Protein AF-A0A427AAD8-F1 (afdb_monomer_lite)

Structure (mmCIF, N/CA/C/O backbone):
data_AF-A0A427AAD8-F1
#
_entry.id   AF-A0A427AAD8-F1
#
loop_
_atom_site.group_PDB
_atom_site.id
_atom_site.type_symbol
_atom_site.label_atom_id
_atom_site.label_alt_id
_atom_site.label_comp_id
_atom_site.label_asym_id
_atom_site.label_entity_id
_atom_site.label_seq_id
_atom_site.pdbx_PDB_ins_code
_atom_site.Cartn_x
_atom_site.Cartn_y
_atom_site.Cartn_z
_atom_site.occupancy
_atom_site.B_iso_or_equiv
_atom_site.auth_seq_id
_atom_site.auth_comp_id
_atom_site.auth_asym_id
_atom_site.auth_atom_id
_atom_site.pdbx_PDB_model_num
ATOM 1 N N . MET A 1 1 ? 21.769 -6.357 -23.551 1.00 47.31 1 MET A N 1
ATOM 2 C CA . MET A 1 1 ? 20.532 -5.975 -22.817 1.00 47.31 1 MET A CA 1
ATOM 3 C C . MET A 1 1 ? 19.327 -6.838 -23.250 1.00 47.31 1 MET A C 1
ATOM 5 O O . MET A 1 1 ? 18.384 -6.320 -23.833 1.00 47.31 1 MET A O 1
ATOM 9 N N . MET A 1 2 ? 19.321 -8.154 -22.984 1.00 51.16 2 MET A N 1
ATOM 10 C CA . MET A 1 2 ? 18.188 -9.041 -23.353 1.00 51.16 2 MET A CA 1
ATOM 11 C C . MET A 1 2 ? 17.447 -9.655 -22.148 1.00 51.16 2 MET A C 1
ATOM 13 O O . MET A 1 2 ? 16.283 -10.019 -22.270 1.00 51.16 2 MET A O 1
ATOM 17 N N . TYR A 1 3 ? 18.047 -9.653 -20.954 1.00 59.41 3 TYR A N 1
ATOM 18 C CA . TYR A 1 3 ? 17.509 -10.364 -19.785 1.00 59.41 3 TYR A CA 1
ATOM 19 C C . TYR A 1 3 ? 16.237 -9.734 -19.170 1.00 59.41 3 TYR A C 1
ATOM 21 O O . TYR A 1 3 ? 15.361 -10.426 -18.658 1.00 59.41 3 TYR A O 1
ATOM 29 N N . GLN A 1 4 ? 16.070 -8.409 -19.266 1.00 61.06 4 GLN A N 1
ATOM 30 C CA . GLN A 1 4 ? 14.915 -7.722 -18.663 1.00 61.06 4 GLN A CA 1
ATOM 31 C C . GLN A 1 4 ? 13.604 -7.938 -19.437 1.00 61.06 4 GLN A C 1
ATOM 33 O O . GLN A 1 4 ? 12.522 -7.893 -18.850 1.00 61.06 4 GLN A O 1
ATOM 38 N N . ARG A 1 5 ? 13.675 -8.184 -20.753 1.00 56.12 5 ARG A N 1
ATOM 39 C CA . ARG A 1 5 ? 12.495 -8.366 -21.619 1.00 56.12 5 ARG A CA 1
ATOM 40 C C . ARG A 1 5 ? 11.798 -9.708 -21.376 1.00 56.12 5 ARG A C 1
ATOM 42 O O . ARG A 1 5 ? 10.580 -9.785 -21.494 1.00 56.12 5 ARG A O 1
ATOM 49 N N . GLU A 1 6 ? 12.556 -10.736 -21.009 1.00 61.28 6 GLU A N 1
ATOM 50 C CA . GLU A 1 6 ? 12.021 -12.071 -20.731 1.00 61.28 6 GLU A CA 1
ATOM 51 C C . GLU A 1 6 ? 11.420 -12.163 -19.322 1.00 61.28 6 GLU A C 1
ATOM 53 O O . GLU A 1 6 ? 10.308 -12.661 -19.153 1.00 61.28 6 GLU A O 1
ATOM 58 N N . ARG A 1 7 ? 12.074 -11.552 -18.322 1.00 65.31 7 ARG A N 1
ATOM 59 C CA . ARG A 1 7 ? 11.528 -11.448 -16.957 1.00 65.31 7 ARG A CA 1
ATOM 60 C C . ARG A 1 7 ? 10.216 -10.669 -16.908 1.00 65.31 7 ARG A C 1
ATOM 62 O O . ARG A 1 7 ? 9.247 -11.120 -16.310 1.00 65.31 7 ARG A O 1
ATOM 69 N N . THR A 1 8 ? 10.148 -9.535 -17.605 1.00 66.56 8 THR A N 1
ATOM 70 C CA . THR A 1 8 ? 8.918 -8.724 -17.690 1.00 66.56 8 THR A CA 1
ATOM 7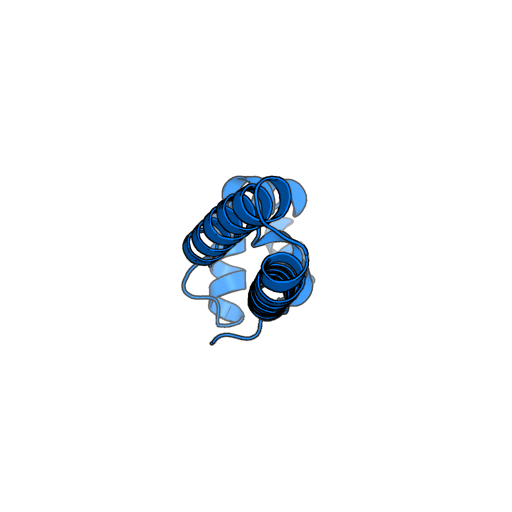1 C C . THR A 1 8 ? 7.780 -9.386 -18.468 1.00 66.56 8 THR A C 1
ATOM 73 O O . THR A 1 8 ? 6.641 -8.955 -18.327 1.00 66.56 8 THR A O 1
ATOM 76 N N . ARG A 1 9 ? 8.049 -10.436 -19.260 1.00 64.19 9 ARG A N 1
ATOM 77 C CA . ARG A 1 9 ? 7.007 -11.263 -19.895 1.00 64.19 9 ARG A CA 1
ATOM 78 C C . ARG A 1 9 ? 6.389 -12.290 -18.948 1.00 64.19 9 ARG A C 1
ATOM 80 O O . ARG A 1 9 ? 5.248 -12.670 -19.175 1.00 64.19 9 ARG A O 1
ATOM 87 N N . ARG A 1 10 ? 7.134 -12.749 -17.938 1.00 67.38 10 ARG A N 1
ATOM 88 C CA . ARG A 1 10 ? 6.659 -13.727 -16.943 1.00 67.38 10 ARG A CA 1
ATOM 89 C C . ARG A 1 10 ? 6.089 -13.082 -15.679 1.00 67.38 10 ARG A C 1
ATOM 91 O O . ARG A 1 10 ? 5.366 -13.746 -14.946 1.00 67.38 10 ARG A O 1
ATOM 98 N N . LEU A 1 11 ? 6.404 -11.809 -15.435 1.00 71.81 11 LEU A N 1
ATOM 99 C CA . LEU A 1 11 ? 5.859 -11.039 -14.320 1.00 71.81 11 LEU A CA 1
ATOM 100 C C . LEU A 1 11 ? 4.370 -10.771 -14.526 1.00 71.81 11 LEU A C 1
ATOM 102 O O . LEU A 1 11 ? 3.990 -10.081 -15.472 1.00 71.81 11 LEU A O 1
ATOM 106 N N . HIS A 1 12 ? 3.543 -11.278 -13.616 1.00 71.06 12 HIS A N 1
ATOM 107 C CA . HIS A 1 12 ? 2.124 -10.970 -13.595 1.00 71.06 12 HIS A CA 1
ATOM 108 C C . HIS A 1 12 ? 1.841 -9.758 -12.713 1.00 71.06 12 HIS A C 1
ATOM 110 O O . HIS A 1 12 ? 2.581 -9.418 -11.787 1.00 71.06 12 HIS A O 1
ATOM 116 N N . LEU A 1 13 ? 0.694 -9.128 -12.974 1.00 70.88 13 LEU A N 1
ATOM 117 C CA . LEU A 1 13 ? 0.162 -8.059 -12.138 1.00 70.88 13 LEU A CA 1
ATOM 118 C C . LEU A 1 13 ? 0.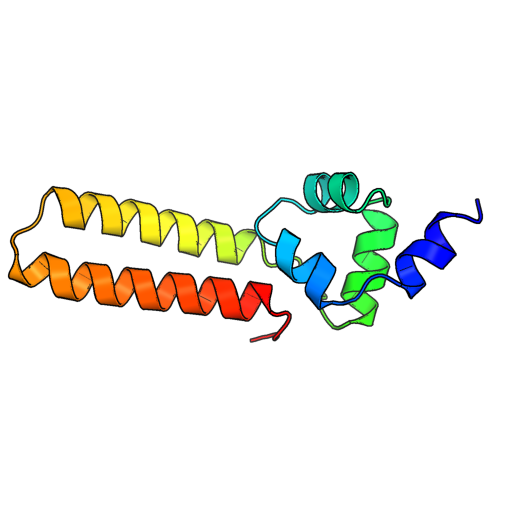103 -8.478 -10.663 1.00 70.88 13 LEU A C 1
ATOM 120 O O . LEU A 1 13 ? 0.430 -7.666 -9.814 1.00 70.88 13 LEU A O 1
ATOM 124 N N . LYS A 1 14 ? -0.249 -9.737 -10.371 1.00 70.56 14 LYS A N 1
ATOM 125 C CA . LYS A 1 14 ? -0.320 -10.277 -9.005 1.00 70.56 14 LYS A CA 1
ATOM 126 C C . LYS A 1 14 ? 1.030 -10.266 -8.288 1.00 70.56 14 LYS A C 1
ATOM 128 O O . LYS A 1 14 ? 1.068 -9.890 -7.122 1.00 70.56 14 LYS A O 1
ATOM 133 N N . ASP A 1 15 ? 2.118 -10.608 -8.982 1.00 76.38 15 ASP A N 1
ATOM 134 C CA . ASP A 1 15 ? 3.464 -10.578 -8.400 1.00 76.38 15 ASP A CA 1
ATOM 135 C C . ASP A 1 15 ? 3.810 -9.149 -7.995 1.00 76.38 15 ASP A C 1
ATOM 137 O O . ASP A 1 15 ? 4.127 -8.879 -6.845 1.00 76.38 15 ASP A O 1
ATOM 141 N N . VAL A 1 16 ? 3.640 -8.203 -8.922 1.00 74.69 16 VAL A N 1
ATOM 142 C CA . VAL A 1 16 ? 3.920 -6.782 -8.687 1.00 74.69 16 VAL A CA 1
ATOM 143 C C . VAL A 1 16 ? 3.004 -6.191 -7.622 1.00 74.69 16 VAL A C 1
ATOM 145 O O . VAL A 1 16 ? 3.450 -5.403 -6.789 1.00 74.69 16 VAL A O 1
ATOM 148 N N . ALA A 1 17 ? 1.728 -6.560 -7.653 1.00 72.19 17 ALA A N 1
ATOM 149 C CA . ALA A 1 17 ? 0.729 -6.074 -6.727 1.00 72.19 17 ALA A CA 1
ATOM 150 C C . ALA A 1 17 ? 1.012 -6.582 -5.305 1.00 72.19 17 ALA A C 1
ATOM 152 O O . ALA A 1 17 ? 0.821 -5.828 -4.357 1.00 72.19 17 ALA A O 1
ATOM 153 N N . ASN A 1 18 ? 1.643 -7.746 -5.133 1.00 73.88 18 ASN A N 1
ATOM 154 C CA . ASN A 1 18 ? 2.123 -8.169 -3.819 1.00 73.88 18 ASN A CA 1
ATOM 155 C C . ASN A 1 18 ? 3.197 -7.223 -3.247 1.00 73.88 18 ASN A C 1
ATOM 157 O O . ASN A 1 18 ? 3.257 -7.051 -2.036 1.00 73.88 18 ASN A O 1
ATOM 161 N N . TYR A 1 19 ? 3.972 -6.527 -4.091 1.00 77.06 19 TYR A N 1
ATOM 162 C CA . TYR A 1 19 ? 5.016 -5.571 -3.688 1.00 77.06 19 TYR A CA 1
ATOM 163 C C . TYR A 1 19 ? 4.583 -4.096 -3.709 1.00 77.06 19 TYR A C 1
ATOM 165 O O . TYR A 1 19 ? 5.398 -3.226 -3.402 1.00 77.06 19 TYR A O 1
ATOM 173 N N . VAL A 1 20 ? 3.323 -3.755 -4.023 1.00 74.50 20 VAL A N 1
ATOM 174 C CA . VAL A 1 20 ? 2.899 -2.334 -4.052 1.00 74.50 20 VAL A CA 1
ATOM 175 C C . VAL A 1 20 ? 2.890 -1.656 -2.680 1.00 74.50 20 VAL A C 1
ATOM 177 O O . VAL A 1 20 ? 2.838 -0.425 -2.604 1.00 74.50 20 VAL A O 1
ATOM 180 N N . HIS A 1 21 ? 2.990 -2.441 -1.603 1.00 74.69 21 HIS A N 1
ATOM 181 C CA . HIS A 1 21 ? 3.218 -1.949 -0.246 1.00 74.69 21 HIS A CA 1
ATOM 182 C C . HIS A 1 21 ? 4.598 -1.289 -0.076 1.00 74.69 21 HIS A C 1
ATOM 184 O O . HIS A 1 21 ? 4.768 -0.440 0.798 1.00 74.69 21 HIS A O 1
ATOM 190 N N . LEU A 1 22 ? 5.555 -1.611 -0.952 1.00 77.50 22 LEU A N 1
ATOM 191 C CA . LEU A 1 22 ? 6.897 -1.041 -0.978 1.00 77.50 22 LEU A CA 1
ATOM 192 C C . LEU A 1 22 ? 7.009 0.081 -2.021 1.00 77.50 22 LEU A C 1
ATOM 194 O O . LEU A 1 22 ? 6.228 0.157 -2.978 1.00 77.50 22 LEU A O 1
ATOM 198 N N . PRO A 1 23 ? 7.988 0.989 -1.876 1.00 80.94 23 PRO A N 1
ATOM 199 C CA . PRO A 1 23 ? 8.307 1.936 -2.932 1.00 80.94 23 PRO A CA 1
ATOM 200 C C . PRO A 1 23 ? 8.750 1.196 -4.200 1.00 80.94 23 PRO A C 1
ATOM 202 O O . PRO A 1 23 ? 9.369 0.135 -4.146 1.00 80.94 23 PRO A O 1
ATOM 205 N N . ILE A 1 24 ? 8.474 1.797 -5.360 1.00 78.12 24 ILE A N 1
ATOM 206 C CA . ILE A 1 24 ? 8.754 1.192 -6.671 1.00 78.12 24 ILE A CA 1
ATOM 207 C C . ILE A 1 24 ? 10.224 0.791 -6.856 1.00 78.12 24 ILE A C 1
ATOM 209 O O . ILE A 1 24 ? 10.520 -0.104 -7.634 1.00 78.12 24 ILE A O 1
ATOM 213 N N . THR A 1 25 ? 11.144 1.457 -6.159 1.00 81.50 25 THR A N 1
ATOM 214 C CA . THR A 1 25 ? 12.576 1.141 -6.147 1.00 81.50 25 THR A CA 1
ATOM 215 C C . THR A 1 25 ? 12.877 -0.169 -5.430 1.00 81.50 25 THR A C 1
ATOM 217 O O . THR A 1 25 ? 13.663 -0.958 -5.938 1.00 81.50 25 THR A O 1
ATOM 220 N N . GLU A 1 26 ? 12.233 -0.421 -4.292 1.00 83.56 26 GLU A N 1
ATOM 221 C CA . GLU A 1 26 ? 12.425 -1.651 -3.515 1.00 83.56 26 GLU A CA 1
ATOM 222 C C . GLU A 1 26 ? 11.687 -2.819 -4.170 1.00 83.56 26 GLU A C 1
ATOM 224 O O . GLU A 1 26 ? 12.274 -3.875 -4.375 1.00 83.56 26 GLU A O 1
ATOM 229 N N . ALA A 1 27 ? 10.459 -2.596 -4.652 1.00 83.50 27 ALA A N 1
ATOM 230 C CA . ALA A 1 27 ? 9.746 -3.589 -5.457 1.00 83.50 27 ALA A CA 1
ATOM 231 C C . ALA A 1 27 ? 10.533 -3.979 -6.723 1.00 83.50 27 ALA A C 1
ATOM 233 O O . ALA A 1 27 ? 10.562 -5.139 -7.118 1.00 83.50 27 ALA A O 1
ATOM 234 N N . ALA A 1 28 ? 11.206 -3.019 -7.362 1.00 83.38 28 ALA A N 1
ATOM 235 C CA . ALA A 1 28 ? 12.069 -3.279 -8.510 1.00 83.38 28 ALA A CA 1
ATOM 236 C C . ALA A 1 28 ? 13.307 -4.120 -8.142 1.00 83.38 28 ALA A C 1
ATOM 238 O O . ALA A 1 28 ? 13.689 -4.994 -8.921 1.00 83.38 28 ALA A O 1
ATOM 239 N N . LYS A 1 29 ? 13.907 -3.895 -6.963 1.00 83.69 29 LYS A N 1
ATOM 240 C CA . LYS A 1 29 ? 15.027 -4.707 -6.460 1.00 83.69 29 LYS A CA 1
ATOM 241 C C . LYS A 1 29 ? 14.610 -6.146 -6.176 1.00 83.69 29 LYS A C 1
ATOM 243 O O . LYS A 1 29 ? 15.281 -7.050 -6.663 1.00 83.69 29 LYS A O 1
ATOM 248 N N . GLU A 1 30 ? 13.496 -6.342 -5.475 1.00 83.62 30 GLU A N 1
ATOM 249 C CA . GLU A 1 30 ? 12.954 -7.674 -5.164 1.00 83.62 30 GLU A CA 1
ATOM 250 C C . GLU A 1 30 ? 12.631 -8.461 -6.435 1.00 83.62 30 GLU A C 1
ATOM 252 O O . GLU A 1 30 ? 13.018 -9.615 -6.598 1.00 83.62 30 GLU A O 1
ATOM 257 N N . LEU A 1 31 ? 12.007 -7.796 -7.407 1.00 77.94 31 LEU A N 1
ATOM 258 C CA . LEU A 1 31 ? 11.700 -8.389 -8.708 1.00 77.94 31 LEU A CA 1
ATOM 259 C C . LEU A 1 31 ? 12.923 -8.462 -9.642 1.00 77.94 31 LEU A C 1
ATOM 261 O O . LEU A 1 31 ? 12.803 -8.918 -10.781 1.00 77.94 31 LEU A O 1
ATOM 265 N N . GLN A 1 32 ? 14.089 -7.992 -9.184 1.00 79.94 32 GLN A N 1
ATOM 266 C CA . GLN A 1 32 ? 15.342 -7.898 -9.930 1.00 79.94 32 GLN A CA 1
ATOM 267 C C . GLN A 1 32 ? 15.178 -7.324 -11.350 1.00 79.94 32 GLN A C 1
ATOM 269 O O . GLN A 1 32 ? 15.735 -7.833 -12.334 1.00 79.94 32 GLN A O 1
ATOM 274 N N . ILE A 1 33 ? 14.394 -6.254 -11.466 1.00 81.81 33 ILE A N 1
ATOM 275 C CA . ILE A 1 33 ? 14.183 -5.505 -12.707 1.00 81.81 33 ILE A CA 1
ATOM 276 C C . ILE A 1 33 ? 14.421 -4.019 -12.476 1.00 81.81 33 ILE A C 1
ATOM 278 O O . ILE A 1 33 ? 14.285 -3.510 -11.373 1.00 81.81 33 ILE A O 1
ATOM 282 N N . CYS A 1 34 ? 14.756 -3.273 -13.528 1.00 81.62 34 CYS A N 1
ATOM 283 C CA . CYS A 1 34 ? 14.880 -1.826 -13.388 1.00 81.62 34 CYS A CA 1
ATOM 284 C C . CYS A 1 34 ? 13.502 -1.183 -13.127 1.00 81.62 34 CYS A C 1
ATOM 286 O O . CYS A 1 34 ? 12.511 -1.584 -13.747 1.00 81.62 34 CYS A O 1
ATOM 288 N N . PRO A 1 35 ? 13.417 -0.115 -12.311 1.00 81.44 35 PRO A N 1
ATOM 289 C CA . PRO A 1 35 ? 12.156 0.574 -12.026 1.00 81.44 35 PRO A CA 1
ATOM 290 C C . PRO A 1 35 ? 11.479 1.118 -13.293 1.00 81.44 35 PRO A C 1
ATOM 292 O O . PRO A 1 35 ? 10.257 1.196 -13.368 1.00 81.44 35 PRO A O 1
ATOM 295 N N . THR A 1 36 ? 12.245 1.452 -14.332 1.00 81.06 36 THR A N 1
ATOM 296 C CA . THR A 1 36 ? 11.732 1.844 -15.655 1.00 81.06 36 THR A CA 1
ATOM 297 C C . THR A 1 36 ? 11.030 0.692 -16.378 1.00 81.06 36 THR A C 1
ATOM 299 O O . THR A 1 36 ? 9.996 0.908 -17.011 1.00 81.06 36 THR A O 1
ATOM 302 N N . ALA A 1 37 ? 11.557 -0.531 -16.268 1.00 81.88 37 ALA A N 1
ATOM 303 C CA . ALA A 1 37 ? 10.935 -1.735 -16.815 1.00 81.88 37 ALA A CA 1
ATOM 304 C C . ALA A 1 37 ? 9.684 -2.114 -16.010 1.00 81.88 37 ALA A C 1
ATOM 306 O O . ALA A 1 37 ? 8.638 -2.371 -16.603 1.00 81.88 37 ALA A O 1
ATOM 307 N N . LEU A 1 38 ? 9.756 -2.021 -14.676 1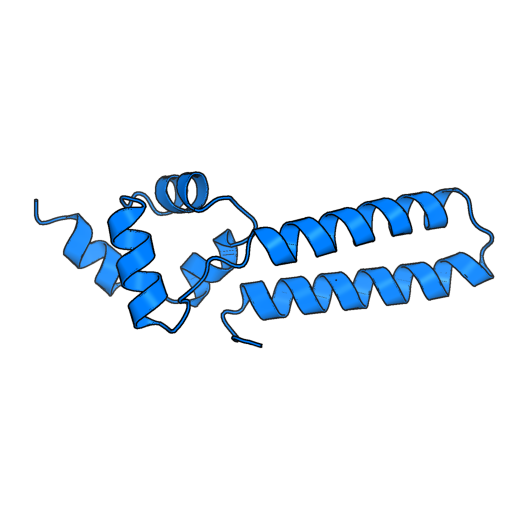.00 79.50 38 LEU A N 1
ATOM 308 C CA . LEU A 1 38 ? 8.610 -2.218 -13.787 1.00 79.50 38 LEU A CA 1
ATOM 309 C C . LEU A 1 38 ? 7.475 -1.243 -14.126 1.00 79.50 38 LEU A C 1
ATOM 311 O O . LEU A 1 38 ? 6.345 -1.669 -14.328 1.00 79.50 38 LEU A O 1
ATOM 315 N N . LYS A 1 39 ? 7.773 0.050 -14.324 1.00 78.06 39 LYS A N 1
ATOM 316 C CA . LYS A 1 39 ? 6.784 1.043 -14.785 1.00 78.06 39 LYS A CA 1
ATOM 317 C C . LYS A 1 39 ? 6.140 0.660 -16.120 1.00 78.06 39 LYS A C 1
ATOM 319 O O . LYS A 1 39 ? 4.940 0.864 -16.278 1.00 78.06 39 LYS A O 1
ATOM 324 N N . LYS A 1 40 ? 6.902 0.120 -17.082 1.00 79.12 40 LYS A N 1
ATOM 325 C CA . LYS A 1 40 ? 6.354 -0.332 -18.376 1.00 79.12 40 LYS A CA 1
ATOM 326 C C . LYS A 1 40 ? 5.398 -1.516 -18.205 1.00 79.12 40 LYS A C 1
ATOM 328 O O . LYS A 1 40 ? 4.333 -1.504 -18.812 1.00 79.12 40 LYS A O 1
ATOM 333 N N . VAL A 1 41 ? 5.747 -2.486 -17.360 1.00 78.31 41 VAL A N 1
ATOM 334 C CA . VAL A 1 41 ? 4.873 -3.626 -17.024 1.00 78.31 41 VAL A CA 1
ATOM 335 C C . VAL A 1 41 ? 3.614 -3.151 -16.306 1.00 78.31 41 VAL A C 1
ATOM 337 O O . VAL A 1 41 ? 2.514 -3.479 -16.738 1.00 78.31 41 VAL A O 1
ATOM 340 N N . CYS A 1 42 ? 3.750 -2.300 -15.286 1.00 76.81 42 CYS A N 1
ATOM 341 C CA . CYS A 1 42 ? 2.615 -1.722 -14.566 1.00 76.81 42 CYS A CA 1
ATOM 342 C C . CYS A 1 42 ? 1.649 -1.008 -15.514 1.00 76.81 42 CYS A C 1
ATOM 344 O O . CYS A 1 42 ? 0.454 -1.277 -15.480 1.00 76.81 42 CYS A O 1
ATOM 346 N N . ARG A 1 43 ? 2.164 -0.166 -16.422 1.00 75.31 43 ARG A N 1
ATOM 347 C CA . ARG A 1 43 ? 1.344 0.502 -17.444 1.00 75.31 43 ARG A CA 1
ATOM 348 C C . ARG A 1 43 ? 0.638 -0.496 -18.366 1.00 75.31 43 ARG A C 1
ATOM 350 O O . ARG A 1 43 ? -0.529 -0.288 -18.671 1.00 75.31 43 ARG A O 1
ATOM 357 N N . LYS A 1 44 ? 1.312 -1.581 -18.770 1.00 74.75 44 LYS A N 1
ATOM 358 C CA . LYS A 1 44 ? 0.730 -2.639 -19.615 1.00 74.75 44 LYS A CA 1
ATOM 359 C C . LYS A 1 44 ? -0.417 -3.383 -18.920 1.00 74.75 44 LYS A C 1
ATOM 361 O O . LYS A 1 44 ? -1.352 -3.797 -19.591 1.00 74.75 44 LYS A O 1
ATOM 366 N N . HIS A 1 45 ? -0.361 -3.520 -17.598 1.00 71.69 45 HIS A N 1
ATOM 367 C CA . HIS A 1 45 ? -1.419 -4.139 -16.796 1.00 71.69 45 HIS A CA 1
ATOM 368 C C . HIS A 1 45 ? -2.431 -3.133 -16.207 1.00 71.69 45 HIS A C 1
ATOM 370 O O . HIS A 1 45 ? -3.192 -3.493 -15.316 1.00 71.69 45 HIS A O 1
ATOM 376 N N . GLY A 1 46 ? -2.449 -1.874 -16.662 1.00 67.75 46 GLY A N 1
ATOM 377 C CA . GLY A 1 46 ? -3.424 -0.868 -16.212 1.00 67.75 46 GLY A CA 1
ATOM 378 C C . GLY A 1 46 ? -3.063 -0.124 -14.917 1.00 67.75 46 GLY A C 1
ATOM 379 O O . GLY A 1 46 ? -3.759 0.809 -14.525 1.00 67.75 46 GLY A O 1
ATOM 380 N N . MET A 1 47 ? -1.932 -0.437 -14.278 1.00 70.44 47 MET A N 1
ATOM 381 C CA . MET A 1 47 ? -1.401 0.320 -13.138 1.00 70.44 47 MET A CA 1
ATOM 382 C C . MET A 1 47 ? -0.611 1.548 -13.612 1.00 70.44 47 MET A C 1
ATOM 384 O O . MET A 1 47 ? 0.623 1.566 -13.638 1.00 70.44 47 MET A O 1
ATOM 388 N N . LEU A 1 48 ? -1.329 2.611 -13.977 1.00 64.00 48 LEU A N 1
ATOM 389 C CA . LEU A 1 48 ? -0.733 3.888 -14.396 1.00 64.00 48 LEU A CA 1
ATOM 390 C C . LEU A 1 48 ? -0.002 4.612 -13.253 1.00 64.00 48 LEU A C 1
ATOM 392 O O . LEU A 1 48 ? 0.985 5.314 -13.492 1.00 64.00 48 LEU A O 1
ATOM 396 N N . ARG A 1 49 ? -0.462 4.431 -12.008 1.00 69.19 49 ARG A N 1
ATOM 397 C CA . ARG A 1 49 ? 0.081 5.094 -10.816 1.00 69.19 49 ARG A CA 1
ATOM 398 C C . ARG A 1 49 ? 0.332 4.077 -9.709 1.00 69.19 49 ARG A C 1
ATOM 400 O O . ARG A 1 49 ? -0.569 3.347 -9.321 1.00 69.19 49 ARG A O 1
ATOM 407 N N . TRP A 1 50 ? 1.556 4.059 -9.188 1.00 74.88 50 TRP A N 1
ATOM 408 C CA . TRP A 1 50 ? 1.947 3.164 -8.099 1.00 74.88 50 TRP A CA 1
ATOM 409 C C . TRP A 1 50 ? 1.178 3.526 -6.809 1.00 74.88 50 TRP A C 1
ATOM 411 O O . TRP A 1 50 ? 1.324 4.658 -6.328 1.00 74.88 50 TRP A O 1
ATOM 421 N N . PRO A 1 51 ? 0.360 2.621 -6.234 1.00 74.00 51 PRO A N 1
ATOM 422 C CA . PRO A 1 51 ? -0.573 2.958 -5.155 1.00 74.00 51 PRO A CA 1
ATOM 423 C C . PRO A 1 51 ? 0.075 3.072 -3.763 1.00 74.00 51 PRO A C 1
ATOM 425 O O . PRO A 1 51 ? -0.633 3.209 -2.766 1.00 74.00 51 PRO A O 1
ATOM 428 N N . TYR A 1 52 ? 1.409 3.133 -3.681 1.00 77.88 52 TYR A N 1
ATOM 429 C CA . TYR A 1 52 ? 2.164 3.329 -2.436 1.00 77.88 52 TYR A CA 1
ATOM 430 C C . TYR A 1 52 ? 1.655 4.495 -1.584 1.00 77.88 52 TYR A C 1
ATOM 432 O O . TYR A 1 52 ? 1.554 4.376 -0.368 1.00 77.88 52 TYR A O 1
ATOM 440 N N . ARG A 1 53 ? 1.270 5.622 -2.202 1.00 75.44 53 ARG A N 1
ATOM 441 C CA . ARG A 1 53 ? 0.728 6.764 -1.442 1.00 75.44 53 ARG A CA 1
ATOM 442 C C . ARG A 1 53 ? -0.585 6.419 -0.735 1.00 75.44 53 ARG A C 1
ATOM 444 O O . ARG A 1 53 ? -0.784 6.854 0.394 1.00 75.44 53 ARG A O 1
ATOM 451 N N . LYS A 1 54 ? -1.455 5.638 -1.384 1.00 77.56 54 LYS A N 1
ATOM 452 C CA . LYS A 1 54 ? -2.743 5.223 -0.818 1.00 77.56 54 LYS A CA 1
ATOM 453 C C . LYS A 1 54 ? -2.532 4.184 0.282 1.00 77.56 54 LYS A C 1
ATOM 455 O O . LYS A 1 54 ? -3.073 4.352 1.367 1.00 77.56 54 LYS A O 1
ATOM 460 N N . ILE A 1 55 ? -1.644 3.212 0.060 1.00 81.56 55 ILE A N 1
ATOM 461 C CA . ILE A 1 55 ? -1.266 2.215 1.073 1.00 81.56 55 ILE A CA 1
ATOM 462 C C . ILE A 1 55 ? -0.652 2.885 2.303 1.00 81.56 55 ILE A C 1
ATOM 464 O O . ILE A 1 55 ? -1.081 2.609 3.413 1.00 81.56 55 ILE A O 1
ATOM 468 N N . LYS A 1 56 ? 0.273 3.832 2.126 1.00 83.38 56 LYS A N 1
ATOM 469 C CA . LYS A 1 56 ? 0.886 4.568 3.241 1.00 83.38 56 LYS A CA 1
ATOM 470 C C . LYS A 1 56 ? -0.132 5.383 4.044 1.00 83.38 56 LYS A C 1
ATOM 472 O O . LYS A 1 56 ? 0.015 5.528 5.255 1.00 83.38 56 LYS A O 1
ATOM 477 N N . SER A 1 57 ? -1.156 5.924 3.381 1.00 84.88 57 SER A N 1
ATOM 478 C CA . SER A 1 57 ? -2.258 6.604 4.066 1.00 84.88 57 SER A CA 1
ATOM 479 C C . SER A 1 57 ? -3.075 5.621 4.903 1.00 84.88 57 SER A C 1
ATOM 481 O O . SER A 1 57 ? -3.321 5.891 6.072 1.00 84.88 57 SER A O 1
ATOM 483 N N . ILE A 1 58 ? -3.436 4.473 4.322 1.00 85.56 58 ILE A N 1
ATOM 484 C CA . ILE A 1 58 ? -4.158 3.394 5.006 1.00 85.56 58 ILE A CA 1
ATOM 485 C C . ILE A 1 58 ? -3.357 2.891 6.215 1.00 85.56 58 ILE A C 1
ATOM 487 O O . ILE A 1 58 ? -3.912 2.754 7.297 1.00 85.56 58 ILE A O 1
ATOM 491 N N . ASP A 1 59 ? -2.052 2.682 6.057 1.00 85.25 59 ASP A N 1
ATOM 492 C CA . ASP A 1 59 ? -1.160 2.182 7.105 1.00 85.25 59 ASP A CA 1
ATOM 493 C C . ASP A 1 59 ? -1.032 3.165 8.281 1.00 85.25 59 ASP A C 1
ATOM 495 O O . ASP A 1 59 ? -1.112 2.776 9.448 1.00 85.25 59 ASP A O 1
ATOM 499 N N . ARG A 1 60 ? -0.959 4.472 7.984 1.00 87.62 60 ARG A N 1
ATOM 500 C CA . ARG A 1 60 ? -1.053 5.527 9.005 1.00 87.62 60 ARG A CA 1
ATOM 501 C C . ARG A 1 60 ? -2.384 5.486 9.745 1.00 87.62 60 ARG A C 1
ATOM 503 O O . ARG A 1 60 ? -2.389 5.588 10.969 1.00 87.62 60 ARG A O 1
ATOM 510 N N . THR A 1 61 ? -3.496 5.343 9.026 1.00 87.69 61 THR A N 1
ATOM 511 C CA . THR A 1 61 ? -4.820 5.241 9.649 1.00 87.69 61 THR A CA 1
ATOM 512 C C . THR A 1 61 ? -4.916 3.996 10.528 1.00 87.69 61 THR A C 1
ATOM 514 O O . THR A 1 61 ? -5.385 4.103 11.654 1.00 87.69 61 THR A O 1
ATOM 517 N N . ILE A 1 62 ? -4.407 2.846 10.074 1.00 88.12 62 ILE A N 1
ATOM 518 C CA . ILE A 1 62 ? -4.343 1.611 10.868 1.00 88.12 62 ILE A CA 1
ATOM 519 C C . ILE A 1 62 ? -3.510 1.829 12.131 1.00 88.12 62 ILE A C 1
ATOM 521 O O . ILE A 1 62 ? -3.967 1.486 13.213 1.00 88.12 62 ILE A O 1
ATOM 525 N N . SER A 1 63 ? -2.328 2.435 12.020 1.00 88.75 63 SER A N 1
ATOM 526 C CA . SER A 1 63 ? -1.459 2.703 13.172 1.00 88.75 63 SER A CA 1
ATOM 527 C C . SER A 1 63 ? -2.121 3.623 14.204 1.00 88.75 63 SER A C 1
ATOM 529 O O . SER A 1 63 ? -1.961 3.414 15.408 1.00 88.75 63 SER A O 1
ATOM 531 N N . ASN A 1 64 ? -2.876 4.630 13.749 1.00 88.38 64 ASN A N 1
ATOM 532 C CA . ASN A 1 64 ? -3.616 5.526 14.638 1.00 88.38 64 ASN A CA 1
ATOM 533 C C . ASN A 1 64 ? -4.764 4.787 15.338 1.00 88.38 64 ASN A C 1
ATOM 535 O O . ASN A 1 64 ? -4.854 4.821 16.560 1.00 88.38 64 ASN A O 1
ATOM 539 N N . LEU A 1 65 ? -5.546 4.019 14.574 1.00 86.88 65 LEU A N 1
ATOM 540 C CA . LEU A 1 65 ? -6.619 3.175 15.097 1.00 86.88 65 LEU A CA 1
ATOM 541 C C . LEU A 1 65 ? -6.090 2.126 1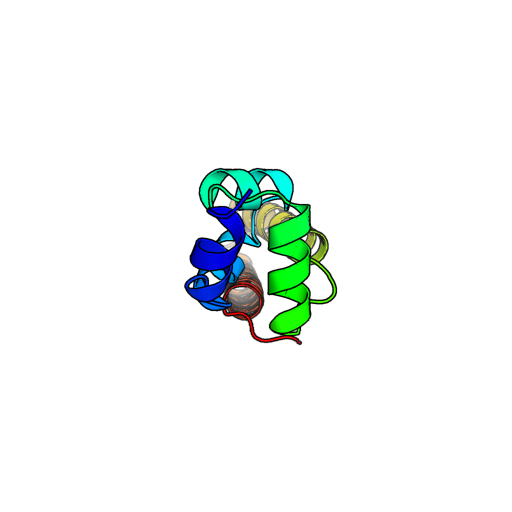6.086 1.00 86.88 65 LEU A C 1
ATOM 543 O O . LEU A 1 65 ? -6.672 1.924 17.140 1.00 86.88 65 LEU A O 1
ATOM 547 N N . GLN A 1 66 ? -4.945 1.499 15.819 1.00 85.94 66 GLN A N 1
ATOM 548 C CA . GLN A 1 66 ? -4.308 0.569 16.757 1.00 85.94 66 GLN A CA 1
ATOM 549 C C . GLN A 1 66 ? -3.861 1.252 18.053 1.00 85.94 66 GLN A C 1
ATOM 551 O O . GLN A 1 66 ? -3.827 0.617 19.105 1.00 85.94 66 GLN A O 1
ATOM 556 N N . ARG A 1 67 ? -3.478 2.534 18.000 1.00 86.19 67 ARG A N 1
ATOM 557 C CA . ARG A 1 67 ? -3.168 3.309 19.205 1.00 86.19 67 ARG A CA 1
ATOM 558 C C . ARG A 1 67 ? -4.440 3.597 19.998 1.00 86.19 67 ARG A C 1
ATOM 560 O O . ARG A 1 67 ? -4.419 3.371 21.200 1.00 86.19 67 ARG A O 1
ATOM 567 N N . GLU A 1 68 ? -5.520 3.998 19.329 1.00 84.88 68 GLU A N 1
ATOM 568 C CA . GLU A 1 68 ? -6.839 4.186 19.949 1.00 84.88 68 GLU A CA 1
ATOM 569 C C . GLU A 1 68 ? -7.367 2.891 20.580 1.00 84.88 68 GLU A C 1
ATOM 571 O O . GLU 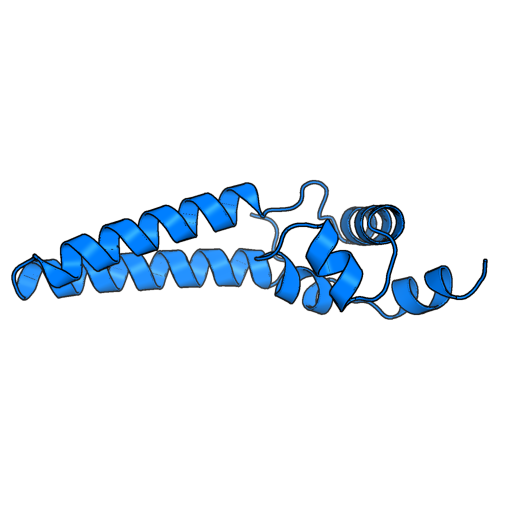A 1 68 ? -7.888 2.926 21.689 1.00 84.88 68 GLU A O 1
ATOM 576 N N . LEU A 1 69 ? -7.156 1.741 19.928 1.00 84.31 69 LEU A N 1
ATOM 577 C CA . LEU A 1 69 ? -7.511 0.417 20.446 1.00 84.31 69 LEU A CA 1
ATOM 578 C C . LEU A 1 69 ? -6.797 0.100 21.766 1.00 84.31 69 LEU A C 1
ATOM 580 O O . LEU A 1 69 ? -7.406 -0.436 22.683 1.00 84.31 69 LEU A O 1
ATOM 584 N N . ARG A 1 70 ? -5.509 0.449 21.871 1.00 82.00 70 ARG A N 1
ATOM 585 C CA . ARG A 1 70 ? -4.707 0.228 23.086 1.00 82.00 70 ARG A CA 1
ATOM 586 C C . ARG A 1 70 ? -5.103 1.141 24.248 1.00 82.00 70 ARG A C 1
ATOM 588 O O . ARG A 1 70 ? -4.833 0.790 25.389 1.00 82.00 70 ARG A O 1
ATOM 595 N N . SER A 1 71 ? -5.687 2.306 23.968 1.00 81.69 71 SER A N 1
ATOM 596 C CA . SER A 1 71 ? -6.093 3.291 24.981 1.00 81.69 71 SER A CA 1
ATOM 597 C C . SER A 1 71 ? -7.602 3.321 25.262 1.00 81.69 71 SER A C 1
ATOM 599 O O . SER A 1 71 ? -8.030 4.055 26.147 1.00 81.69 71 SER A O 1
ATOM 601 N N . GLY A 1 72 ? -8.412 2.597 24.485 1.00 72.25 72 GLY A N 1
ATOM 602 C CA . GLY A 1 72 ? -9.875 2.656 24.512 1.00 72.25 72 GLY A CA 1
ATOM 603 C C . GLY A 1 72 ? -10.537 1.532 25.315 1.00 72.25 72 GLY A C 1
ATOM 604 O O . GLY A 1 72 ? -9.945 0.490 25.579 1.00 72.25 72 GLY A O 1
ATOM 605 N N . THR A 1 73 ? -11.800 1.740 25.687 1.00 69.62 73 THR A N 1
ATOM 606 C CA . THR A 1 73 ? -12.648 0.755 26.377 1.00 69.62 73 THR A CA 1
ATOM 607 C C . THR A 1 73 ? -13.146 -0.353 25.432 1.00 69.62 73 THR A C 1
ATOM 609 O O . THR A 1 73 ? -13.177 -0.185 24.210 1.00 69.62 73 THR A O 1
ATOM 612 N N . ALA A 1 74 ? -13.572 -1.491 25.997 1.00 64.12 74 ALA A N 1
ATOM 613 C CA . ALA A 1 74 ? -13.920 -2.718 25.263 1.00 64.12 74 ALA A CA 1
ATOM 614 C C . ALA A 1 74 ? -14.978 -2.548 24.143 1.00 64.12 74 ALA A C 1
ATOM 616 O O . ALA A 1 74 ? -14.881 -3.211 23.113 1.00 64.12 74 ALA A O 1
ATOM 617 N N . GLU A 1 75 ? -15.947 -1.634 24.280 1.00 65.88 75 GLU A N 1
ATOM 618 C CA . GLU A 1 75 ? -16.950 -1.351 23.231 1.00 65.88 75 GLU A CA 1
ATOM 619 C C . GLU A 1 75 ? -16.414 -0.485 22.076 1.00 65.88 75 GLU A C 1
ATOM 621 O O . GLU A 1 75 ? -16.876 -0.585 20.935 1.00 65.88 75 GLU A O 1
ATOM 626 N N . GLY A 1 76 ? -15.425 0.373 22.344 1.00 68.31 76 GLY A N 1
ATOM 627 C CA . GLY A 1 76 ? -14.714 1.120 21.304 1.00 68.31 76 GLY A CA 1
ATOM 628 C C . GLY A 1 76 ? -13.775 0.215 20.511 1.00 68.31 76 GLY A C 1
ATOM 629 O O . GLY A 1 76 ? -13.649 0.358 19.293 1.00 68.31 76 GLY A O 1
ATOM 630 N N . ALA A 1 77 ? -13.186 -0.771 21.191 1.00 75.31 77 ALA A N 1
ATOM 631 C CA . ALA A 1 77 ? -12.239 -1.712 20.615 1.00 75.31 77 ALA A CA 1
ATOM 632 C C . ALA A 1 77 ? -12.816 -2.485 19.420 1.00 75.31 77 ALA A C 1
ATOM 634 O O . ALA A 1 77 ? -12.217 -2.495 18.346 1.00 75.31 77 ALA A O 1
ATOM 635 N N . THR A 1 78 ? -14.037 -3.013 19.546 1.00 81.56 78 THR A N 1
ATOM 636 C CA . THR A 1 78 ? -14.687 -3.797 18.480 1.00 81.56 78 THR A CA 1
ATOM 637 C C . THR A 1 78 ? -14.937 -2.960 17.219 1.00 81.56 78 THR A C 1
ATOM 639 O O . THR A 1 78 ? -14.735 -3.425 16.094 1.00 81.56 78 THR A O 1
ATOM 642 N N . LYS A 1 79 ? -15.338 -1.689 17.380 1.00 83.56 79 LYS A N 1
ATOM 643 C CA . LYS A 1 79 ? -15.548 -0.753 16.256 1.00 83.56 79 LYS A CA 1
ATOM 644 C C . LYS A 1 79 ? -14.232 -0.399 15.565 1.00 83.56 79 LYS A C 1
ATOM 646 O O . LYS A 1 79 ? -14.169 -0.335 14.333 1.00 83.56 79 LYS A O 1
ATOM 651 N N . VAL A 1 80 ? -13.183 -0.175 16.352 1.00 85.06 80 VAL A N 1
ATOM 652 C CA . VAL A 1 80 ? -11.840 0.152 15.865 1.00 85.06 80 VAL A CA 1
ATOM 653 C C . VAL A 1 80 ? -11.227 -1.038 15.119 1.00 85.06 80 VAL A C 1
ATOM 655 O O . VAL A 1 80 ? -10.716 -0.863 14.011 1.00 85.06 80 VAL A O 1
ATOM 658 N N . GLU A 1 81 ? -11.361 -2.259 15.638 1.00 84.94 81 GLU A N 1
ATOM 659 C CA . GLU A 1 81 ? -10.914 -3.488 14.970 1.00 84.94 81 GLU A CA 1
ATOM 660 C C . GLU A 1 81 ? -11.650 -3.751 13.652 1.00 84.94 81 GLU A C 1
ATOM 662 O O . GLU A 1 81 ? -11.017 -4.073 12.640 1.00 84.94 81 GLU A O 1
ATOM 667 N N . ALA A 1 82 ? -12.970 -3.539 13.610 1.00 87.75 82 ALA A N 1
ATOM 668 C CA . ALA A 1 82 ? -13.738 -3.644 12.370 1.00 87.75 82 ALA A CA 1
ATOM 669 C C . ALA A 1 82 ? -13.247 -2.634 11.314 1.00 87.75 82 ALA A C 1
ATOM 671 O O . ALA A 1 82 ? -13.145 -2.953 10.123 1.00 87.75 82 ALA A O 1
ATOM 672 N N . ARG A 1 83 ? -12.880 -1.416 11.740 1.00 87.81 83 ARG A N 1
ATOM 673 C CA . ARG A 1 83 ? -12.314 -0.393 10.852 1.00 87.81 83 ARG A CA 1
ATOM 674 C C . ARG A 1 83 ? -10.927 -0.781 10.340 1.00 87.81 83 ARG A C 1
ATOM 676 O O . ARG A 1 83 ? -10.682 -0.637 9.141 1.00 87.81 83 ARG A O 1
ATOM 683 N N . ILE A 1 84 ? -10.052 -1.295 11.207 1.00 87.62 84 ILE A N 1
ATOM 684 C CA . ILE A 1 84 ? -8.727 -1.810 10.829 1.00 87.62 84 ILE A CA 1
ATOM 685 C C . ILE A 1 84 ? -8.877 -2.943 9.811 1.00 87.62 84 ILE A C 1
ATOM 687 O O . ILE A 1 84 ? -8.254 -2.895 8.753 1.00 87.62 84 ILE A O 1
ATOM 691 N N . SER A 1 85 ? -9.765 -3.905 10.068 1.00 89.56 85 SER A N 1
ATOM 692 C CA . SER A 1 85 ? -10.030 -5.025 9.158 1.00 89.56 85 SER A CA 1
ATOM 693 C C . SER A 1 85 ? -10.489 -4.549 7.778 1.00 89.56 85 SER A C 1
ATOM 695 O O . SER A 1 85 ? -10.000 -5.028 6.754 1.00 89.56 85 SER A O 1
ATOM 697 N N . ARG A 1 86 ? -11.361 -3.534 7.721 1.00 88.75 86 ARG A N 1
ATOM 698 C CA . ARG A 1 86 ? -11.821 -2.936 6.457 1.00 88.75 86 ARG A CA 1
ATOM 699 C C . ARG A 1 86 ? -10.688 -2.248 5.690 1.00 88.75 86 ARG A C 1
ATOM 701 O O . ARG A 1 86 ? -10.600 -2.390 4.473 1.00 88.75 86 ARG A O 1
ATOM 708 N N . LEU A 1 87 ? -9.814 -1.533 6.394 1.00 87.12 87 LEU A N 1
ATOM 709 C CA . LEU A 1 87 ? -8.640 -0.868 5.823 1.00 87.12 87 LEU A CA 1
ATOM 710 C C . LEU A 1 87 ? -7.598 -1.870 5.308 1.00 87.12 87 LEU A C 1
ATOM 712 O O . LEU A 1 87 ? -7.041 -1.678 4.228 1.00 87.12 87 LEU A O 1
ATOM 716 N N . VAL A 1 88 ? -7.377 -2.970 6.030 1.00 84.44 88 VAL A N 1
ATOM 717 C CA . VAL A 1 88 ? -6.513 -4.074 5.586 1.00 84.44 88 VAL A CA 1
ATOM 718 C C . VAL A 1 88 ? -7.102 -4.764 4.358 1.00 84.44 88 VAL A C 1
ATOM 720 O O . VAL A 1 88 ? -6.367 -5.030 3.410 1.00 84.44 88 VAL A O 1
ATOM 723 N N . ALA A 1 89 ? -8.417 -4.988 4.319 1.00 84.81 89 ALA A N 1
ATOM 724 C CA . ALA A 1 89 ? -9.090 -5.532 3.143 1.00 84.81 89 ALA A CA 1
ATOM 725 C C . ALA A 1 89 ? -8.988 -4.585 1.935 1.00 84.81 89 ALA A C 1
ATOM 727 O O . ALA A 1 89 ? -8.749 -5.036 0.817 1.00 84.81 89 ALA A O 1
ATOM 728 N N . GLU A 1 90 ? -9.105 -3.270 2.138 1.00 82.38 90 GLU A N 1
ATOM 729 C CA . GLU A 1 90 ? -8.897 -2.281 1.074 1.00 82.38 90 GLU A CA 1
ATOM 730 C C . GLU A 1 90 ? -7.445 -2.280 0.576 1.00 82.38 90 GLU A C 1
ATOM 732 O O . GLU A 1 90 ? -7.206 -2.309 -0.633 1.00 82.38 90 GLU A O 1
ATOM 737 N N . ARG A 1 91 ? -6.467 -2.354 1.490 1.00 81.06 91 ARG A N 1
ATOM 738 C CA . ARG A 1 91 ? -5.051 -2.546 1.143 1.00 81.06 91 ARG A CA 1
ATOM 739 C C . ARG A 1 91 ? -4.852 -3.823 0.328 1.00 81.06 91 ARG A C 1
ATOM 741 O O . ARG A 1 91 ? -4.164 -3.781 -0.686 1.00 81.06 91 ARG A O 1
ATOM 748 N N . ALA A 1 92 ? -5.471 -4.929 0.736 1.00 75.88 92 ALA A N 1
ATOM 749 C CA . ALA A 1 92 ? -5.392 -6.214 0.049 1.00 75.88 92 ALA A CA 1
ATOM 750 C C . ALA A 1 92 ? -6.027 -6.168 -1.349 1.00 75.88 92 ALA A C 1
ATOM 752 O O . ALA A 1 92 ? -5.463 -6.731 -2.277 1.00 75.88 92 ALA A O 1
ATOM 753 N N . ARG A 1 93 ? -7.137 -5.441 -1.542 1.00 77.06 93 ARG A N 1
ATOM 754 C CA . ARG A 1 93 ? -7.752 -5.226 -2.869 1.00 77.06 93 ARG A CA 1
ATOM 755 C C . ARG A 1 93 ? -6.822 -4.471 -3.816 1.00 77.06 93 ARG A C 1
ATOM 757 O O . ARG A 1 93 ? -6.652 -4.878 -4.962 1.00 77.06 93 ARG A O 1
ATOM 764 N N . ILE A 1 94 ? -6.163 -3.428 -3.312 1.00 74.75 94 ILE A N 1
ATOM 765 C CA . ILE A 1 94 ? -5.147 -2.676 -4.061 1.00 74.75 94 ILE A CA 1
ATOM 7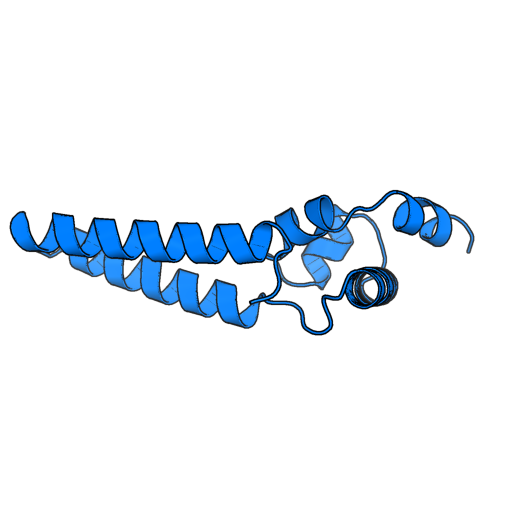66 C C . ILE A 1 94 ? -3.933 -3.577 -4.375 1.00 74.75 94 ILE A C 1
ATOM 768 O O . ILE A 1 94 ? -3.420 -3.559 -5.492 1.00 74.75 94 ILE A O 1
ATOM 772 N N . CYS A 1 95 ? -3.510 -4.406 -3.414 1.00 66.62 95 CYS A N 1
ATOM 773 C CA . CYS A 1 95 ? -2.461 -5.425 -3.569 1.00 66.62 95 CYS A CA 1
ATOM 774 C C . CYS A 1 95 ? -2.861 -6.609 -4.463 1.00 66.62 95 CYS A C 1
ATOM 776 O O . CYS A 1 95 ? -1.991 -7.335 -4.925 1.00 66.62 95 CYS A O 1
ATOM 778 N N . ALA A 1 96 ? -4.147 -6.830 -4.726 1.00 66.06 96 ALA A N 1
ATOM 779 C CA . ALA A 1 96 ? -4.616 -7.884 -5.624 1.00 66.06 96 ALA A CA 1
ATOM 780 C C . ALA A 1 96 ? -4.579 -7.450 -7.100 1.00 66.06 96 ALA A C 1
ATOM 782 O O . ALA A 1 96 ? -4.890 -8.246 -7.986 1.00 66.06 96 ALA A O 1
ATOM 783 N N . GLY A 1 97 ? -4.191 -6.199 -7.374 1.00 58.78 97 GLY A N 1
ATOM 784 C CA . GLY A 1 97 ? -4.146 -5.651 -8.725 1.00 58.78 97 GLY A CA 1
ATOM 785 C C . GLY A 1 97 ? -5.518 -5.253 -9.262 1.00 58.78 97 GLY A C 1
ATOM 786 O O . GLY A 1 97 ? -5.655 -5.059 -10.465 1.00 58.78 97 GLY A O 1
ATOM 787 N N . LEU A 1 98 ? -6.532 -5.113 -8.402 1.00 53.28 98 LEU A N 1
ATOM 788 C CA . LEU A 1 98 ? -7.803 -4.539 -8.822 1.00 53.28 98 LEU A CA 1
ATOM 789 C C . LEU A 1 98 ? -7.678 -3.007 -8.753 1.00 53.28 98 LEU A C 1
ATOM 791 O O . LEU A 1 98 ? -7.497 -2.470 -7.652 1.00 53.28 98 LEU A O 1
ATOM 795 N N . PRO A 1 99 ? -7.700 -2.284 -9.890 1.00 46.88 99 PRO A N 1
ATOM 796 C CA . PRO A 1 99 ? -7.841 -0.837 -9.839 1.00 46.88 99 PRO A CA 1
ATOM 797 C C . PRO A 1 99 ? -9.171 -0.490 -9.141 1.00 46.88 99 PRO A C 1
ATOM 799 O O . PRO A 1 99 ? -10.120 -1.272 -9.237 1.00 46.88 99 PRO A O 1
ATOM 802 N N . PRO A 1 100 ? -9.225 0.621 -8.385 1.00 46.38 100 PRO A N 1
ATOM 803 C CA . PRO A 1 100 ? -10.464 1.099 -7.781 1.00 46.38 100 PRO A CA 1
ATOM 804 C C . PRO A 1 100 ? -11.498 1.504 -8.834 1.00 46.38 100 PRO A C 1
ATOM 806 O O . PRO A 1 100 ? -11.078 1.931 -9.936 1.00 46.38 100 PRO A O 1
#

pLDDT: mean 76.04, std 10.01, range [46.38, 89.56]

Organism: Ensete ventricosum (NCBI:txid4639)

Foldseek 3Di:
DPVQVVLLVPDDLLLLLLCLCDPLCVSCVVSVHDSVSVCVSCVVLVNNDRCNVVSVVLVVLLVVLVVCLVVDDPVSNVVSVVSNVVSVVVSVCSSRSPDD

InterPro domains:
  IPR003035 RWP-RK domain [PF02042] (4-96)
  IPR003035 RWP-RK domain [PS51519] (1-78)
  IPR044607 Transcription factor RKD-like [PTHR46373] (4-95)

Secondary structure (DSSP, 8-state):
--HHHHHHHH--HHHHHHTTTS-HHHHHHHTTS-HHHHHHHHHHTT--S-THHHHHHHHHHHHHHHHHHHHS-HHHHHHHHHHHHHHHHHHHHHHTT---

Radius of gyration: 16.87 Å; chains: 1; bounding box: 38×20×50 Å

Sequence (100 aa):
MMYQRERTRRLHLKDVANYVHLPITEAAKELQICPTALKKVCRKHGMLRWPYRKIKSIDRTISNLQRELRSGTAEGATKVEARISRLVAERARICAGLPP